Protein AF-A0A2U1JTZ2-F1 (afdb_monomer)

Foldseek 3Di:
DVCCVVPNQDDDPPVVLVVQLVVLVVLLVLCVCVPPPPRDDDPSPDNVVSVVSNVVSVVSVVVNVVVVVVVD

Sequence (72 aa):
MAQNAKWGLQRHDYPFWLTILVEEVGEVSQAMQKDCTSYKNSDASDLYKELIQVAAVAVAIAEQVKENDATL

Mean predicted aligned error: 6.49 Å

Secondary structure (DSSP, 8-state):
-HHHHHH-S----HHHHHHHHHHHHHHHHHHHTTTSTT----S---HHHHHHHHHHHHHHHHHHHHHHHTT-

Solvent-accessible surface area (backbone atoms only — not comparable to full-atom values): 4230 Å² total; per-residue (Å²): 97,71,58,46,73,73,68,43,91,75,86,75,58,70,70,58,49,50,51,55,46,50,49,34,48,49,38,31,52,48,24,67,38,60,91,43,100,81,56,71,97,58,92,54,68,52,48,68,59,30,50,51,49,34,51,32,48,54,49,47,53,51,52,51,54,52,52,58,63,73,74,111

Organism: NCBI:txid2171751

pLDDT: mean 83.62, std 14.78, range [48.97, 97.44]

Nearest PDB structures (foldseek):
  8wlq-assembly1_P  TM=4.724E-01  e=9.493E+00  Salmonella enterica subsp. enterica serovar Typhimurium str. LT2
  7vvd-assembly2_D  TM=4.269E-01  e=7.937E+00  Homo sapiens

Radius of gyration: 14.33 Å; Cα contacts (8 Å, |Δi|>4): 46; chains: 1; bounding box: 22×51×15 Å

Structure (mmCIF, N/CA/C/O backbone):
data_AF-A0A2U1JTZ2-F1
#
_entry.id   AF-A0A2U1JTZ2-F1
#
loop_
_atom_site.group_PDB
_atom_site.id
_atom_site.type_symbol
_atom_site.label_atom_id
_atom_site.label_alt_id
_atom_site.label_comp_id
_atom_site.label_asym_id
_atom_site.label_entity_id
_atom_site.label_seq_id
_atom_site.pdbx_PDB_ins_code
_atom_site.Cartn_x
_atom_site.Cartn_y
_atom_site.Cartn_z
_atom_site.occupancy
_atom_site.B_iso_or_equiv
_atom_site.auth_seq_id
_atom_site.auth_comp_id
_atom_site.auth_asym_id
_atom_site.auth_atom_id
_atom_site.pdbx_PDB_model_num
ATOM 1 N N . MET A 1 1 ? -10.751 -4.532 2.122 1.00 48.97 1 MET A N 1
ATOM 2 C CA . MET A 1 1 ? -12.208 -4.660 1.864 1.00 48.97 1 MET A CA 1
ATOM 3 C C . MET A 1 1 ? -12.686 -3.855 0.650 1.00 48.97 1 MET A C 1
ATOM 5 O O . MET A 1 1 ? -13.482 -4.399 -0.098 1.00 48.97 1 MET A O 1
ATOM 9 N N . ALA A 1 2 ? -12.198 -2.631 0.393 1.00 58.84 2 ALA A N 1
ATOM 10 C CA . ALA A 1 2 ? -12.617 -1.837 -0.778 1.00 58.84 2 ALA A CA 1
ATOM 11 C C . ALA A 1 2 ? -12.223 -2.451 -2.144 1.00 58.84 2 ALA A C 1
ATOM 13 O O . ALA A 1 2 ? -13.061 -2.534 -3.035 1.00 58.84 2 ALA A O 1
ATOM 14 N N . GLN A 1 3 ? -10.990 -2.953 -2.290 1.00 62.12 3 GLN A N 1
ATOM 15 C CA . GLN A 1 3 ? -10.523 -3.599 -3.529 1.00 62.12 3 GLN A CA 1
ATOM 16 C C . GLN A 1 3 ? -11.263 -4.919 -3.830 1.00 62.12 3 GLN A C 1
ATOM 18 O O . GLN A 1 3 ? -11.822 -5.062 -4.914 1.00 62.12 3 GLN A O 1
ATOM 23 N N . ASN A 1 4 ? -11.403 -5.829 -2.853 1.00 64.81 4 ASN A N 1
ATOM 24 C CA . ASN A 1 4 ? -12.169 -7.076 -3.045 1.00 64.81 4 ASN A CA 1
ATOM 25 C C . ASN A 1 4 ? -13.652 -6.829 -3.371 1.00 64.81 4 ASN A C 1
ATOM 27 O O . ASN A 1 4 ? -14.246 -7.589 -4.130 1.00 64.81 4 ASN A O 1
ATOM 31 N N . ALA A 1 5 ? -14.258 -5.770 -2.823 1.00 67.94 5 ALA A N 1
ATOM 32 C CA . ALA A 1 5 ? -15.636 -5.403 -3.150 1.00 67.94 5 ALA A CA 1
ATOM 33 C C . ALA A 1 5 ? -15.781 -4.863 -4.585 1.00 67.94 5 ALA A C 1
ATOM 35 O O . ALA A 1 5 ? -16.842 -5.008 -5.185 1.00 67.94 5 ALA A O 1
ATOM 36 N N . LYS A 1 6 ? -14.726 -4.249 -5.134 1.00 70.69 6 LYS A N 1
ATOM 37 C CA . LYS A 1 6 ? -14.723 -3.639 -6.470 1.00 70.69 6 LYS A CA 1
ATOM 38 C C . LYS A 1 6 ? -14.296 -4.620 -7.571 1.00 70.69 6 LYS A C 1
ATOM 40 O O . LYS A 1 6 ? -14.839 -4.551 -8.668 1.00 70.69 6 LYS A O 1
ATOM 45 N N . TRP A 1 7 ? -13.380 -5.548 -7.280 1.00 76.44 7 TRP A N 1
ATOM 46 C CA . TRP A 1 7 ? -12.749 -6.418 -8.290 1.00 76.44 7 TRP A CA 1
ATOM 47 C C . TRP A 1 7 ? -12.694 -7.908 -7.924 1.00 76.44 7 TRP A C 1
ATOM 49 O O . TRP A 1 7 ? -12.130 -8.706 -8.672 1.00 76.44 7 TRP A O 1
ATOM 59 N N . GLY A 1 8 ? -13.271 -8.313 -6.791 1.00 83.00 8 GLY A N 1
ATOM 60 C CA . GLY A 1 8 ? -13.227 -9.700 -6.324 1.00 83.00 8 GLY A CA 1
ATOM 61 C C . GLY A 1 8 ? -11.845 -10.131 -5.821 1.00 83.00 8 GLY A C 1
ATOM 62 O O . GLY A 1 8 ? -11.008 -9.305 -5.463 1.00 83.00 8 GLY A O 1
ATOM 63 N N . LEU A 1 9 ? -11.617 -11.446 -5.759 1.00 85.12 9 LEU A N 1
ATOM 64 C CA . LEU A 1 9 ? -10.325 -12.020 -5.380 1.00 85.12 9 LEU A CA 1
ATOM 65 C C . LEU A 1 9 ? -9.294 -11.760 -6.486 1.00 85.12 9 LEU A C 1
ATOM 67 O O . LEU A 1 9 ? -9.488 -12.185 -7.622 1.00 85.12 9 LEU A O 1
ATOM 71 N N . GLN A 1 10 ? -8.196 -11.093 -6.145 1.00 86.44 10 GLN A N 1
ATOM 72 C CA . GLN A 1 10 ? -7.122 -10.753 -7.080 1.00 86.44 10 GLN A CA 1
ATOM 73 C C . GLN A 1 10 ? -5.878 -11.587 -6.766 1.00 86.44 10 GLN A C 1
ATOM 75 O O . GLN A 1 10 ? -5.444 -11.628 -5.615 1.00 86.44 10 GLN A O 1
ATOM 80 N N . ARG A 1 11 ? -5.308 -12.254 -7.774 1.00 93.31 11 ARG A N 1
ATOM 81 C CA . ARG A 1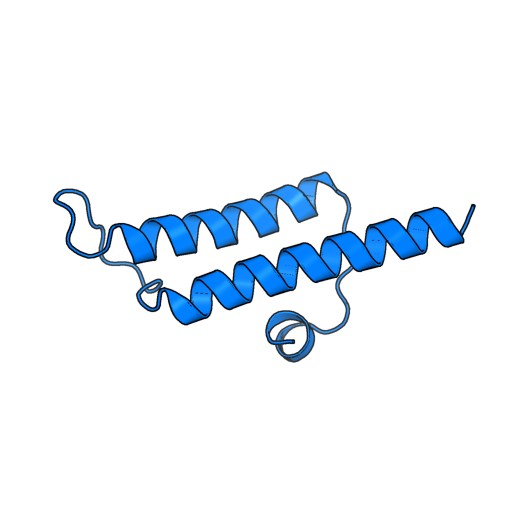 11 ? -4.037 -12.982 -7.677 1.00 93.31 11 ARG A CA 1
ATOM 82 C C . ARG A 1 11 ? -3.207 -12.688 -8.916 1.00 93.31 11 ARG A C 1
ATOM 84 O O . ARG A 1 11 ? -3.658 -12.949 -10.026 1.00 93.31 11 ARG A O 1
ATOM 91 N N . HIS A 1 12 ? -2.016 -12.146 -8.701 1.00 92.62 12 HIS A N 1
ATOM 92 C CA . HIS A 1 12 ? -1.134 -11.648 -9.755 1.00 92.62 12 HIS A CA 1
ATOM 93 C C . HIS A 1 12 ? 0.298 -12.121 -9.534 1.00 92.62 12 HIS A C 1
ATOM 95 O O . HIS A 1 12 ? 0.640 -12.621 -8.460 1.00 92.62 12 HIS A O 1
ATOM 101 N N . ASP A 1 13 ? 1.151 -11.967 -10.538 1.00 95.75 13 ASP A N 1
ATOM 102 C CA . ASP A 1 13 ? 2.591 -12.098 -10.361 1.00 95.75 13 ASP A CA 1
ATOM 103 C C . ASP A 1 13 ? 3.144 -10.936 -9.516 1.00 95.75 13 ASP A C 1
ATOM 105 O O . ASP A 1 13 ? 2.595 -9.832 -9.473 1.00 95.75 13 ASP A O 1
ATOM 109 N N . TYR A 1 14 ? 4.246 -11.180 -8.802 1.00 95.00 14 TYR A N 1
ATOM 110 C CA . TYR A 1 14 ? 4.820 -10.173 -7.903 1.00 95.00 14 TYR A CA 1
ATOM 111 C C . TYR A 1 14 ? 5.225 -8.855 -8.591 1.00 95.00 14 TYR A C 1
ATOM 113 O O . TYR A 1 14 ? 5.024 -7.807 -7.976 1.00 95.00 14 TYR A O 1
ATOM 121 N N . PRO A 1 15 ? 5.736 -8.844 -9.841 1.00 97.19 15 PRO A N 1
ATOM 122 C CA . PRO A 1 15 ? 5.982 -7.597 -10.562 1.00 97.19 15 PRO A CA 1
ATOM 123 C C . PRO A 1 15 ? 4.719 -6.751 -10.763 1.00 97.19 15 PRO A C 1
ATOM 125 O O . PRO A 1 15 ? 4.755 -5.548 -10.513 1.00 97.19 15 PRO A O 1
ATOM 128 N N . PHE A 1 16 ? 3.595 -7.359 -11.148 1.00 95.50 16 PHE A N 1
ATOM 129 C CA . PHE A 1 16 ? 2.340 -6.627 -11.328 1.00 95.50 16 PHE A CA 1
ATOM 130 C C . PHE A 1 16 ? 1.751 -6.159 -9.995 1.00 95.50 16 PHE A C 1
ATOM 132 O O . PHE A 1 16 ? 1.271 -5.031 -9.892 1.00 95.50 16 PHE A O 1
ATOM 139 N N . TRP A 1 17 ? 1.869 -6.968 -8.937 1.00 96.44 17 TRP A N 1
ATOM 140 C CA . TRP A 1 17 ? 1.527 -6.528 -7.584 1.00 96.44 17 TRP A CA 1
ATOM 141 C C . TRP A 1 17 ? 2.317 -5.304 -7.133 1.00 96.44 17 TRP A C 1
ATOM 143 O O . TRP A 1 17 ? 1.741 -4.396 -6.533 1.00 96.44 17 TRP A O 1
ATOM 153 N N . LEU A 1 18 ? 3.617 -5.260 -7.436 1.00 97.25 18 LEU A N 1
ATOM 154 C CA . LEU A 1 18 ? 4.452 -4.100 -7.145 1.00 97.25 18 LEU A CA 1
ATOM 155 C C . LEU A 1 18 ? 3.960 -2.866 -7.908 1.00 97.25 18 LEU A C 1
ATOM 157 O O . LEU A 1 18 ? 3.877 -1.795 -7.315 1.00 97.25 18 LEU A O 1
ATOM 161 N N . THR A 1 19 ? 3.598 -3.012 -9.186 1.00 97.38 19 THR A N 1
ATOM 162 C CA . THR A 1 19 ? 3.018 -1.916 -9.975 1.00 97.38 19 THR A CA 1
ATOM 163 C C . THR A 1 19 ? 1.752 -1.364 -9.323 1.00 97.38 19 THR A C 1
ATOM 165 O O . THR A 1 19 ? 1.675 -0.158 -9.110 1.00 97.38 19 THR A O 1
ATOM 168 N N . ILE A 1 20 ? 0.802 -2.225 -8.943 1.00 95.38 20 ILE A N 1
ATOM 169 C CA . ILE A 1 20 ? -0.447 -1.793 -8.294 1.00 95.38 20 ILE A CA 1
ATOM 170 C C . ILE A 1 20 ? -0.150 -1.101 -6.960 1.00 95.38 20 ILE A C 1
ATOM 172 O O . ILE A 1 20 ? -0.665 -0.023 -6.694 1.00 95.38 20 ILE A O 1
ATOM 176 N N . LEU A 1 21 ? 0.698 -1.692 -6.115 1.00 96.50 21 LEU A N 1
ATOM 177 C CA . LEU A 1 21 ? 1.016 -1.117 -4.808 1.00 96.50 21 LEU A CA 1
ATOM 178 C C . LEU A 1 21 ? 1.656 0.273 -4.931 1.00 96.50 21 LEU A C 1
ATOM 180 O O . LEU A 1 21 ? 1.325 1.174 -4.163 1.00 96.50 21 LEU A O 1
ATOM 184 N N . VAL A 1 22 ? 2.579 0.444 -5.879 1.00 97.44 22 VAL A N 1
ATOM 185 C CA . VAL A 1 22 ? 3.271 1.721 -6.093 1.00 97.44 22 VAL A CA 1
ATOM 186 C C . VAL A 1 22 ? 2.333 2.779 -6.675 1.00 97.44 22 VAL A C 1
ATOM 188 O O . VAL A 1 22 ? 2.469 3.942 -6.302 1.00 97.44 22 VAL A O 1
ATOM 191 N N . GLU A 1 23 ? 1.369 2.395 -7.513 1.00 95.50 23 GLU A N 1
ATOM 192 C CA . GLU A 1 23 ? 0.320 3.302 -8.001 1.00 95.50 23 GLU A CA 1
ATOM 193 C C . GLU A 1 23 ? -0.458 3.919 -6.826 1.00 95.50 23 GLU A C 1
ATOM 195 O O . GLU A 1 23 ? -0.493 5.141 -6.680 1.00 95.50 23 GLU A O 1
ATOM 200 N N . GLU A 1 24 ? -0.967 3.086 -5.911 1.00 94.50 24 GLU A N 1
ATOM 201 C CA . GLU A 1 24 ? -1.733 3.537 -4.736 1.00 94.50 24 GLU A CA 1
ATOM 202 C C . GLU A 1 24 ? -0.880 4.408 -3.786 1.00 94.50 24 GLU A C 1
ATOM 204 O O . GLU A 1 24 ? -1.343 5.403 -3.224 1.00 94.50 24 GLU A O 1
ATOM 209 N N . VAL A 1 25 ? 0.411 4.086 -3.619 1.00 95.88 25 VAL A N 1
ATOM 210 C CA . VAL A 1 25 ? 1.357 4.936 -2.863 1.00 95.88 25 VAL A CA 1
ATOM 211 C C . VAL A 1 25 ? 1.579 6.281 -3.564 1.00 95.88 25 VAL A C 1
ATOM 213 O O . VAL A 1 25 ? 1.747 7.314 -2.904 1.00 95.88 25 VAL A O 1
ATOM 216 N N . GLY A 1 26 ? 1.567 6.293 -4.896 1.00 93.06 26 GLY A N 1
ATOM 217 C CA . GLY A 1 26 ? 1.594 7.502 -5.710 1.00 93.06 26 GLY A CA 1
ATOM 218 C C . GLY A 1 26 ? 0.370 8.386 -5.471 1.00 93.06 26 GLY A C 1
ATOM 219 O O . GLY A 1 26 ? 0.527 9.598 -5.315 1.00 93.06 26 GLY A O 1
ATOM 220 N N . GLU A 1 27 ? -0.825 7.804 -5.369 1.00 91.25 27 GLU A N 1
ATOM 221 C CA . GLU A 1 27 ? -2.064 8.522 -5.031 1.00 91.25 27 GLU A CA 1
ATOM 222 C C . GLU A 1 27 ? -2.022 9.099 -3.609 1.00 91.25 27 GLU A C 1
ATOM 224 O O . GLU A 1 27 ? -2.304 10.284 -3.419 1.00 91.25 27 GLU A O 1
ATOM 229 N N . VAL A 1 28 ? -1.545 8.332 -2.617 1.00 93.31 28 VAL A N 1
ATOM 230 C CA . VAL A 1 28 ? -1.288 8.853 -1.258 1.00 93.31 28 VAL A CA 1
ATOM 231 C C . VAL A 1 28 ? -0.324 10.037 -1.303 1.00 93.31 28 VAL A C 1
ATOM 233 O O . VAL A 1 28 ? -0.566 11.066 -0.669 1.00 93.31 28 VAL A O 1
ATOM 236 N N . SER A 1 29 ? 0.759 9.919 -2.072 1.00 91.31 29 SER A N 1
ATOM 237 C CA . SER A 1 29 ? 1.758 10.981 -2.215 1.00 91.31 29 SER A CA 1
ATOM 238 C C . SER A 1 29 ? 1.156 12.246 -2.829 1.00 91.31 29 SER A C 1
ATOM 240 O O . SER A 1 29 ? 1.500 13.349 -2.407 1.00 91.31 29 SER A O 1
ATOM 242 N N . GLN A 1 30 ? 0.249 12.114 -3.800 1.00 88.44 30 GLN A N 1
ATOM 243 C CA . GLN A 1 30 ? -0.483 13.244 -4.380 1.00 88.44 30 GLN A CA 1
ATOM 244 C C . GLN A 1 30 ? -1.446 13.873 -3.365 1.00 88.44 30 GLN A C 1
ATOM 246 O O . GLN A 1 30 ? -1.438 15.094 -3.200 1.00 88.44 30 GLN A O 1
ATOM 251 N N . ALA A 1 31 ? -2.209 13.056 -2.634 1.00 87.62 31 ALA A N 1
ATOM 252 C CA . ALA A 1 31 ? -3.159 13.518 -1.626 1.00 87.62 31 ALA A CA 1
ATOM 253 C C . ALA A 1 31 ? -2.474 14.232 -0.446 1.00 87.62 31 ALA A C 1
ATOM 255 O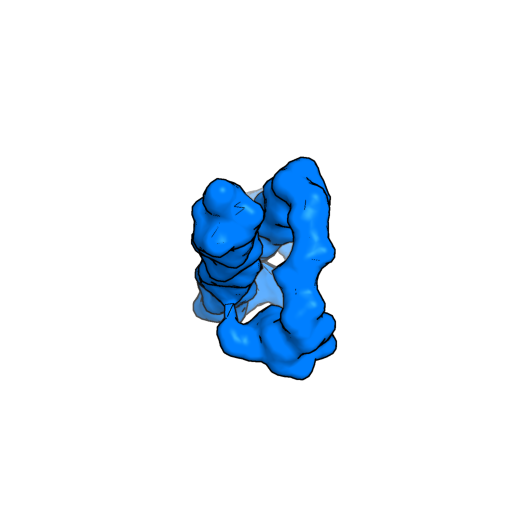 O . ALA A 1 31 ? -3.003 15.216 0.066 1.00 87.62 31 ALA A O 1
ATOM 256 N N . MET A 1 32 ? -1.283 13.783 -0.031 1.00 88.25 32 MET A N 1
ATOM 257 C CA . MET A 1 32 ? -0.480 14.439 1.012 1.00 88.25 32 MET A CA 1
ATOM 258 C C . MET A 1 32 ? 0.167 15.749 0.545 1.00 88.25 32 MET A C 1
ATOM 260 O O . MET A 1 32 ? 0.389 16.643 1.355 1.00 88.25 32 MET A O 1
ATOM 264 N N . GLN A 1 33 ? 0.485 15.865 -0.747 1.00 85.44 33 GLN A N 1
ATOM 265 C CA . GLN A 1 33 ? 1.058 17.078 -1.346 1.00 85.44 33 GLN A CA 1
ATOM 266 C C . GLN A 1 33 ? -0.008 18.085 -1.798 1.00 85.44 33 GLN A C 1
ATOM 268 O O . GLN A 1 33 ? 0.330 19.117 -2.388 1.00 85.44 33 GLN A O 1
ATOM 273 N N . LYS A 1 34 ? -1.287 17.807 -1.526 1.00 70.81 34 LYS A N 1
ATOM 274 C CA . LYS A 1 34 ? -2.374 18.775 -1.665 1.00 70.81 34 LYS A CA 1
ATOM 275 C C . LYS A 1 34 ? -1.991 20.037 -0.880 1.00 70.81 34 LYS A C 1
ATOM 277 O O . LYS A 1 34 ? -1.585 19.939 0.270 1.00 70.81 34 LYS A O 1
ATOM 282 N N . ASP A 1 35 ? -2.028 21.193 -1.545 1.00 65.88 35 ASP A N 1
ATOM 283 C CA . ASP A 1 35 ? -1.600 22.520 -1.049 1.00 65.88 35 ASP A CA 1
ATOM 284 C C . ASP A 1 35 ? -0.092 22.858 -1.120 1.00 65.88 35 ASP A C 1
ATOM 286 O O . ASP A 1 35 ? 0.318 23.951 -0.726 1.00 65.88 35 ASP A O 1
ATOM 290 N N . CYS A 1 36 ? 0.750 21.992 -1.696 1.00 67.06 36 CYS A N 1
ATOM 291 C CA . CYS A 1 36 ? 2.146 22.330 -2.011 1.00 67.06 36 CYS A CA 1
ATOM 292 C C . CYS A 1 36 ? 2.293 23.001 -3.393 1.00 67.06 36 CYS A C 1
ATOM 294 O O . CYS A 1 36 ? 1.505 22.773 -4.307 1.00 67.06 36 CYS A O 1
ATOM 296 N N . THR A 1 37 ? 3.354 23.795 -3.594 1.00 58.84 37 THR A N 1
ATOM 297 C CA . THR A 1 37 ? 3.600 24.631 -4.797 1.00 58.84 37 THR A CA 1
ATOM 298 C C . THR A 1 37 ? 3.682 23.856 -6.128 1.00 58.84 37 THR A C 1
ATOM 300 O O . THR A 1 37 ? 3.648 24.463 -7.193 1.00 58.84 37 THR A O 1
ATOM 303 N N . SER A 1 38 ? 3.802 22.524 -6.091 1.00 62.78 38 SER A N 1
ATOM 304 C CA . SER A 1 38 ? 3.788 21.623 -7.261 1.00 62.78 38 SER A CA 1
ATOM 305 C C . SER A 1 38 ? 2.535 20.739 -7.345 1.00 62.78 38 SER A C 1
ATOM 307 O O . SER A 1 38 ? 2.530 19.754 -8.084 1.00 62.78 38 SER A O 1
ATOM 309 N N . TYR A 1 39 ? 1.469 21.074 -6.613 1.00 59.81 39 TYR A N 1
ATOM 310 C CA . TYR A 1 39 ? 0.204 20.351 -6.679 1.00 59.81 39 TYR A CA 1
ATOM 311 C C . TYR A 1 39 ? -0.383 20.419 -8.097 1.00 59.81 39 TYR A C 1
ATOM 313 O O . TYR A 1 39 ? -0.731 21.488 -8.603 1.00 59.81 39 TYR A O 1
ATOM 321 N N . LYS A 1 40 ? -0.495 19.259 -8.748 1.00 58.84 40 LYS A N 1
ATOM 322 C CA . LYS A 1 40 ? -1.338 19.087 -9.932 1.00 58.84 40 LYS A CA 1
ATOM 323 C C . LYS A 1 40 ? -2.729 18.703 -9.441 1.00 58.84 40 LYS A C 1
ATOM 325 O O . LYS A 1 40 ? -2.846 17.797 -8.625 1.00 58.84 40 LYS A O 1
ATOM 330 N N . ASN A 1 41 ? -3.764 19.370 -9.950 1.00 55.72 41 ASN A N 1
ATOM 331 C CA . ASN A 1 41 ? -5.149 18.950 -9.735 1.00 55.72 41 ASN A CA 1
ATOM 332 C C . ASN A 1 41 ? -5.313 17.522 -10.278 1.00 55.72 41 ASN A C 1
ATOM 334 O O . ASN A 1 41 ? -5.297 17.328 -11.494 1.00 55.72 41 ASN A O 1
ATOM 338 N N . SER A 1 42 ? -5.423 16.542 -9.388 1.00 59.94 42 SER A N 1
ATOM 339 C CA . SER A 1 42 ? -5.789 15.164 -9.711 1.00 59.94 42 SER A CA 1
ATOM 340 C C . SER A 1 42 ? -6.996 14.748 -8.874 1.00 59.94 42 SER A C 1
ATOM 342 O O . SER A 1 42 ? -7.297 15.364 -7.847 1.00 59.94 42 SER A O 1
ATOM 344 N N . ASP A 1 43 ? -7.705 13.713 -9.328 1.00 58.56 43 ASP A N 1
ATOM 345 C CA . ASP A 1 43 ? -8.895 13.186 -8.647 1.00 58.56 43 ASP A CA 1
ATOM 346 C C . ASP A 1 43 ? -8.569 12.576 -7.261 1.00 58.56 43 ASP A C 1
ATOM 348 O O . ASP A 1 43 ? -9.461 12.462 -6.412 1.00 58.56 43 ASP A O 1
ATOM 352 N N . ALA A 1 44 ? -7.290 12.269 -6.991 1.00 59.47 44 ALA A N 1
ATOM 353 C CA . ALA A 1 44 ? -6.774 11.768 -5.714 1.00 59.47 44 ALA A CA 1
ATOM 354 C C . ALA A 1 44 ? -6.688 12.902 -4.677 1.00 59.47 44 ALA A C 1
ATOM 356 O O . ALA A 1 44 ? -5.669 13.577 -4.508 1.00 59.47 44 ALA A O 1
ATOM 357 N N . SER A 1 45 ? -7.805 13.174 -4.005 1.00 64.06 45 SER A N 1
ATOM 358 C CA . SER A 1 45 ? -7.943 14.345 -3.130 1.00 64.06 45 SER A CA 1
ATOM 359 C C . SER A 1 45 ? -8.335 14.014 -1.688 1.00 64.06 45 SER A C 1
ATOM 361 O O . SER A 1 45 ? -8.410 14.935 -0.863 1.00 64.06 45 SER A O 1
ATOM 363 N N . ASP A 1 46 ? -8.550 12.730 -1.377 1.00 85.69 46 ASP A N 1
ATOM 364 C CA . ASP A 1 46 ? -8.972 12.223 -0.070 1.00 85.69 46 ASP A CA 1
ATOM 365 C C . ASP A 1 46 ? -7.921 11.263 0.505 1.00 85.69 46 ASP A C 1
ATOM 367 O O . ASP A 1 46 ? -7.918 10.064 0.235 1.00 85.69 46 ASP A O 1
ATOM 371 N N . LEU A 1 47 ? -7.039 11.811 1.344 1.00 88.81 47 LEU A N 1
ATOM 372 C CA . LEU A 1 47 ? -5.933 11.077 1.959 1.00 88.81 47 LEU A CA 1
ATOM 373 C C . LEU A 1 47 ? -6.383 9.809 2.699 1.00 88.81 47 LEU A C 1
ATOM 375 O O . LEU A 1 47 ? -5.682 8.799 2.670 1.00 88.81 47 LEU A O 1
ATOM 379 N N . TYR A 1 48 ? -7.536 9.846 3.371 1.00 89.75 48 TYR A N 1
ATOM 380 C CA . TYR A 1 48 ? -8.025 8.678 4.098 1.00 89.75 48 TYR A CA 1
ATOM 381 C C . TYR A 1 48 ? -8.365 7.542 3.131 1.00 89.75 48 TYR A C 1
ATOM 383 O O . TYR A 1 48 ? -7.990 6.399 3.386 1.00 89.75 48 TYR A O 1
ATOM 391 N N . LYS A 1 49 ? -9.027 7.848 2.009 1.00 89.88 49 LYS A N 1
ATOM 392 C CA . LYS A 1 49 ? -9.347 6.839 0.993 1.00 89.88 49 LYS A CA 1
ATOM 393 C C . LYS A 1 49 ? -8.088 6.213 0.409 1.00 89.88 49 LYS A C 1
ATOM 395 O O . LYS A 1 49 ? -8.009 4.987 0.413 1.00 89.88 49 LYS A O 1
ATOM 400 N N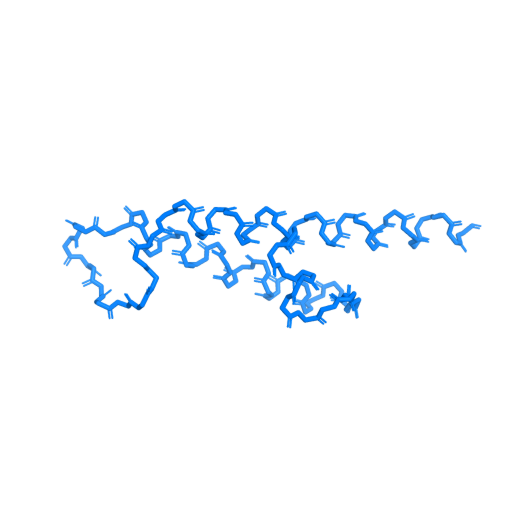 . GLU A 1 50 ? -7.095 7.012 0.024 1.00 92.88 50 GLU A N 1
ATOM 401 C CA . GLU A 1 50 ? -5.882 6.468 -0.611 1.00 92.88 50 GLU A CA 1
ATOM 402 C C . GLU A 1 50 ? -5.071 5.599 0.355 1.00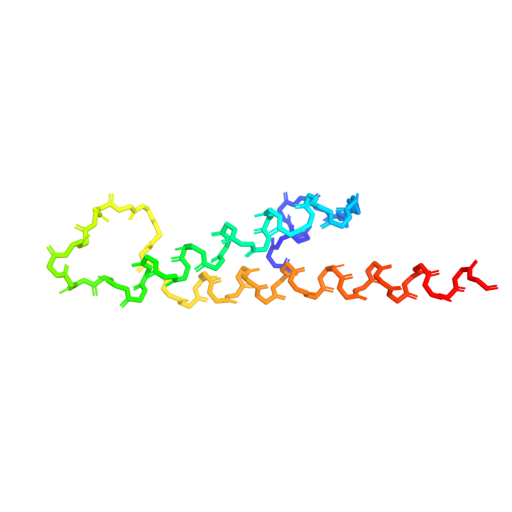 92.88 50 GLU A C 1
ATOM 404 O O . GLU A 1 50 ? -4.603 4.519 -0.005 1.00 92.88 50 GLU A O 1
ATOM 409 N N . LEU A 1 51 ? -4.999 5.980 1.636 1.00 94.44 51 LEU A N 1
ATOM 410 C CA . LEU A 1 51 ? -4.391 5.132 2.667 1.00 94.44 51 LEU A CA 1
ATOM 411 C C . LEU A 1 51 ? -5.128 3.791 2.826 1.00 94.44 51 LEU A C 1
ATOM 413 O O . LEU A 1 51 ? -4.491 2.752 3.015 1.00 94.44 51 LEU A O 1
ATOM 417 N N . ILE A 1 52 ? -6.462 3.792 2.731 1.00 94.25 52 ILE A N 1
ATOM 418 C CA . ILE A 1 52 ? -7.262 2.561 2.754 1.00 94.25 52 ILE A CA 1
ATOM 419 C C . ILE A 1 52 ? -7.002 1.704 1.508 1.00 94.25 52 ILE A C 1
ATOM 421 O O . ILE A 1 52 ? -6.975 0.475 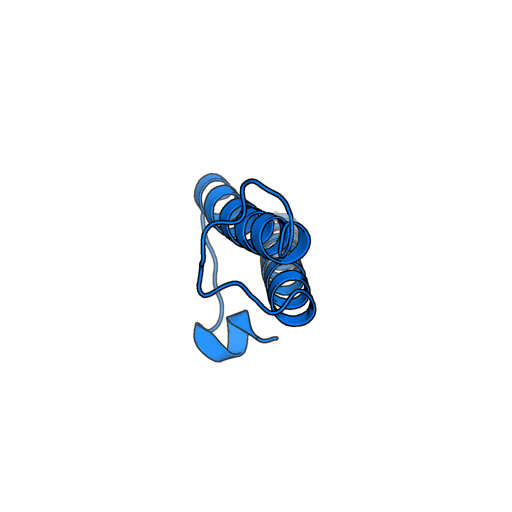1.633 1.00 94.25 52 ILE A O 1
ATOM 425 N N . GLN A 1 53 ? -6.792 2.305 0.333 1.00 92.69 53 GLN A N 1
ATOM 426 C CA . GLN A 1 53 ? -6.469 1.561 -0.888 1.00 92.69 53 GLN A CA 1
ATOM 427 C C . GLN A 1 53 ? -5.095 0.883 -0.785 1.00 92.69 53 GLN A C 1
ATOM 429 O O . GLN A 1 53 ? -5.015 -0.336 -0.962 1.00 92.69 53 GLN A O 1
ATOM 434 N N . VAL A 1 54 ? -4.055 1.616 -0.361 1.00 95.62 54 VAL A N 1
ATOM 435 C CA . VAL A 1 54 ? -2.712 1.058 -0.102 1.00 95.62 54 VAL A CA 1
ATOM 436 C C . VAL A 1 54 ? -2.783 -0.118 0.871 1.00 95.62 54 VAL A C 1
ATOM 438 O O . VAL A 1 54 ? -2.254 -1.196 0.593 1.00 95.62 54 VAL A O 1
ATOM 441 N N . ALA A 1 55 ? -3.477 0.055 2.002 1.00 96.00 55 ALA A N 1
ATOM 442 C CA . ALA A 1 55 ? -3.633 -1.009 2.989 1.00 96.00 55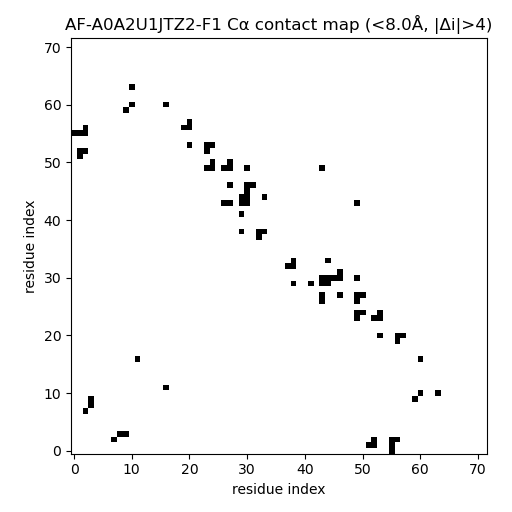 ALA A CA 1
ATOM 443 C C . ALA A 1 55 ? -4.358 -2.234 2.404 1.00 96.00 55 ALA A C 1
ATOM 445 O O . ALA A 1 55 ? -3.970 -3.370 2.676 1.00 96.00 55 ALA A O 1
ATOM 446 N N . ALA A 1 56 ? -5.393 -2.026 1.584 1.00 93.38 56 ALA A N 1
ATOM 447 C CA . ALA A 1 56 ? -6.129 -3.117 0.955 1.00 93.38 56 ALA A CA 1
ATOM 448 C C . ALA A 1 56 ? -5.261 -3.922 -0.025 1.00 93.38 56 ALA A C 1
ATOM 450 O O . ALA A 1 56 ? -5.332 -5.151 -0.007 1.00 93.38 56 ALA A O 1
ATOM 451 N N . VAL A 1 57 ? -4.437 -3.254 -0.838 1.00 94.44 57 VAL A N 1
ATOM 452 C CA . VAL A 1 57 ? -3.521 -3.917 -1.780 1.00 94.44 57 VAL A CA 1
ATOM 453 C C . VAL A 1 57 ? -2.424 -4.674 -1.033 1.00 94.44 57 VAL A C 1
ATOM 455 O O . VAL A 1 57 ? -2.191 -5.846 -1.320 1.00 94.44 57 VAL A O 1
ATOM 458 N N . ALA A 1 58 ? -1.805 -4.062 -0.019 1.00 96.62 58 ALA A N 1
ATOM 459 C CA . ALA A 1 58 ? -0.772 -4.716 0.785 1.00 96.62 58 ALA A CA 1
ATOM 460 C C . ALA A 1 58 ? -1.285 -5.993 1.477 1.00 96.62 58 ALA A C 1
ATOM 462 O O . ALA A 1 58 ? -0.593 -7.013 1.490 1.00 96.62 58 ALA A O 1
ATOM 463 N N . VAL A 1 59 ? -2.514 -5.965 2.008 1.00 95.31 59 VAL A N 1
ATOM 464 C CA . VAL A 1 59 ? -3.158 -7.152 2.594 1.00 95.31 59 VAL A CA 1
ATOM 465 C C . VAL A 1 59 ? -3.389 -8.237 1.541 1.00 95.31 59 VAL A C 1
ATOM 467 O O . VAL A 1 59 ? -3.059 -9.390 1.798 1.00 95.31 59 VAL A O 1
ATOM 470 N N . ALA A 1 60 ? -3.889 -7.889 0.351 1.00 94.00 60 ALA A N 1
ATOM 471 C CA . ALA A 1 60 ? -4.132 -8.865 -0.713 1.00 94.00 60 ALA A CA 1
ATOM 472 C C . ALA A 1 60 ? -2.840 -9.568 -1.177 1.00 94.00 60 ALA A C 1
ATOM 474 O O . ALA A 1 60 ? -2.841 -10.781 -1.394 1.00 94.00 60 ALA A O 1
ATOM 475 N N . ILE A 1 61 ? -1.728 -8.827 -1.264 1.00 95.50 61 ILE A N 1
ATOM 476 C CA . ILE A 1 61 ? -0.401 -9.392 -1.550 1.00 95.50 61 ILE A CA 1
ATOM 477 C C . ILE A 1 61 ? 0.008 -10.369 -0.443 1.00 95.50 61 ILE A C 1
ATOM 479 O O . ILE A 1 61 ? 0.410 -11.494 -0.734 1.00 95.50 61 ILE A O 1
ATOM 483 N N . ALA A 1 62 ? -0.116 -9.966 0.826 1.00 95.50 62 ALA A N 1
ATOM 484 C CA . ALA A 1 62 ? 0.257 -10.802 1.966 1.00 95.50 62 ALA A CA 1
ATOM 485 C C . ALA A 1 62 ? -0.570 -12.099 2.045 1.00 95.50 62 ALA A C 1
ATOM 487 O O . ALA A 1 62 ? -0.028 -13.156 2.368 1.00 95.50 62 ALA A O 1
ATOM 488 N N . GLU A 1 63 ? -1.864 -12.037 1.716 1.00 93.75 63 GLU A N 1
ATOM 489 C CA . GLU A 1 63 ? -2.726 -13.217 1.600 1.00 93.75 63 GLU A CA 1
ATOM 490 C C . GLU A 1 63 ? -2.210 -14.184 0.526 1.00 93.75 63 GLU A C 1
ATOM 492 O O . GLU A 1 63 ? -2.050 -15.368 0.816 1.00 93.75 63 GLU A O 1
ATOM 497 N N . GLN A 1 64 ? -1.872 -13.692 -0.672 1.00 94.50 64 GLN A N 1
ATOM 498 C CA . GLN A 1 64 ? -1.322 -14.539 -1.736 1.00 94.50 64 GLN A CA 1
ATOM 499 C C . GLN A 1 64 ? 0.041 -15.140 -1.365 1.00 94.50 64 GLN A C 1
ATOM 501 O O . GLN A 1 64 ? 0.287 -16.309 -1.649 1.00 94.50 64 GLN A O 1
ATOM 506 N N . VAL A 1 65 ? 0.925 -14.374 -0.716 1.00 95.50 65 VAL A N 1
ATOM 507 C CA . VAL A 1 65 ? 2.21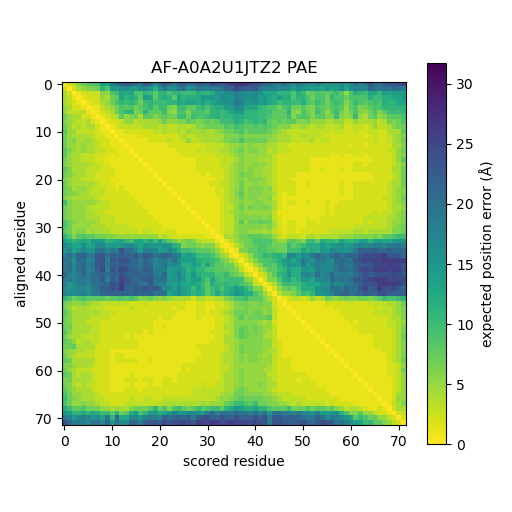5 -14.893 -0.226 1.00 95.50 65 VAL A CA 1
ATOM 508 C C . VAL A 1 65 ? 1.982 -16.058 0.736 1.00 95.50 65 VAL A C 1
ATOM 510 O O . VAL A 1 65 ? 2.556 -17.127 0.559 1.00 95.50 65 VAL A O 1
ATOM 513 N N . LYS A 1 66 ? 1.075 -15.890 1.706 1.00 94.75 66 LYS A N 1
ATOM 514 C CA . LYS A 1 66 ? 0.738 -16.947 2.666 1.00 94.75 66 LYS A CA 1
ATOM 515 C C . LYS A 1 66 ? 0.130 -18.184 1.996 1.00 94.75 66 LYS A C 1
ATOM 517 O O . LYS A 1 66 ? 0.409 -19.299 2.423 1.00 94.75 66 LYS A O 1
ATOM 522 N N . GLU A 1 67 ? -0.714 -18.005 0.983 1.00 93.38 67 GLU A N 1
ATOM 523 C CA . GLU A 1 67 ? -1.290 -19.113 0.210 1.00 93.38 67 GLU A CA 1
ATOM 524 C C . GLU A 1 67 ? -0.222 -19.899 -0.553 1.00 93.38 67 GLU A C 1
ATOM 526 O O . GLU A 1 67 ? -0.237 -21.131 -0.525 1.00 93.38 67 GLU A O 1
ATOM 531 N N . ASN A 1 68 ? 0.723 -19.195 -1.181 1.00 91.19 68 ASN A N 1
ATOM 532 C CA . ASN A 1 68 ? 1.849 -19.800 -1.889 1.00 91.19 68 ASN A CA 1
ATOM 533 C C . ASN A 1 68 ? 2.777 -20.565 -0.932 1.00 91.19 68 ASN A C 1
ATOM 535 O O . ASN A 1 68 ? 3.232 -21.655 -1.263 1.00 91.19 68 ASN A O 1
ATOM 539 N N . ASP A 1 69 ? 3.020 -20.032 0.268 1.00 87.69 69 ASP A N 1
ATOM 540 C CA . 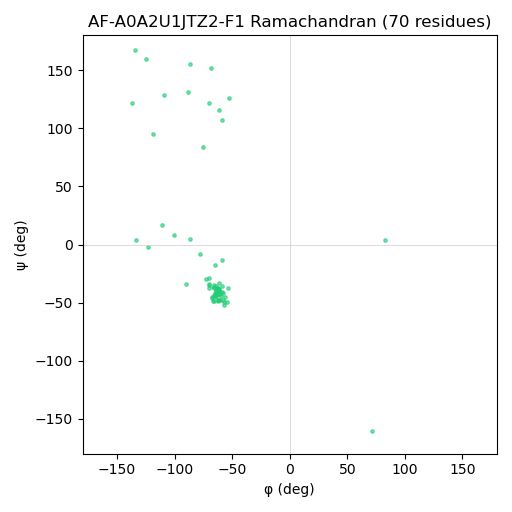ASP A 1 69 ? 3.842 -20.700 1.285 1.00 87.69 69 ASP A CA 1
ATOM 541 C C . ASP A 1 69 ? 3.149 -21.941 1.873 1.00 87.69 69 ASP A C 1
ATOM 543 O O . ASP A 1 69 ? 3.808 -22.925 2.192 1.00 87.69 69 ASP A O 1
ATOM 547 N N . ALA A 1 70 ? 1.819 -21.920 2.015 1.00 74.06 70 ALA A N 1
ATOM 548 C CA . ALA A 1 70 ? 1.033 -23.048 2.526 1.00 74.06 70 ALA A CA 1
ATOM 549 C C . ALA A 1 70 ? 0.793 -24.164 1.490 1.00 74.06 70 ALA A C 1
ATOM 551 O O . ALA A 1 70 ? 0.239 -25.208 1.836 1.00 74.06 70 ALA A O 1
ATOM 552 N N . THR A 1 71 ? 1.155 -23.935 0.224 1.00 59.91 71 THR A N 1
ATOM 553 C CA . THR A 1 71 ? 1.050 -24.911 -0.874 1.00 59.91 71 THR A CA 1
ATOM 554 C C . THR A 1 71 ? 2.382 -25.600 -1.206 1.00 59.91 71 THR A C 1
ATOM 556 O O . THR A 1 71 ? 2.440 -26.370 -2.168 1.00 59.91 71 THR A O 1
ATOM 559 N N . LEU A 1 72 ? 3.417 -25.372 -0.386 1.00 50.56 72 LEU A N 1
ATOM 560 C CA . LEU A 1 72 ? 4.695 -26.097 -0.361 1.00 50.56 72 LEU A CA 1
ATOM 561 C C . LEU A 1 72 ? 4.685 -27.209 0.699 1.00 50.56 72 LEU A C 1
ATOM 563 O O . LEU A 1 72 ? 5.303 -28.263 0.426 1.00 50.56 72 LEU A 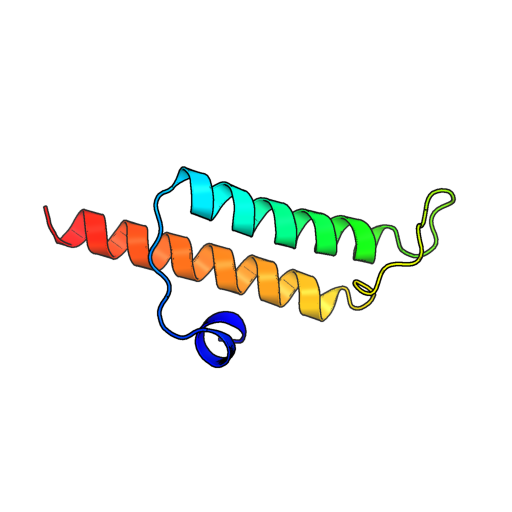O 1
#